Protein AF-A0A6B3AJ48-F1 (afdb_monomer_lite)

Secondary structure (DSSP, 8-state):
------B-TTSPBBPTTT--B----SSSSPPS-SSHHHHHHHHHHHHHHHHHHHHHHHHHHHHHHHHHHHHHTT---PPP--------------SSS---HHHHHHHHHHHHHHHTSPPPPPP------PPPPP--PPP-----------

pLDDT: mean 70.75, std 16.11, range [37.44, 96.06]

Foldseek 3Di:
DDDDFDADPVRAGAASQPRHGADDPDDDDDDNHNDPVSVVVVVVVVVVVVVVVVVVVVVVVVVVVVVVVVVVVPPDPDDDDDDDDDDDPDDPPDDDPDPDPVNVVVVVVVVVVVVPPDDPPPDPDPPPPDDDDPDDDDPDPDDDDDDDDD

Structure (mmCIF, N/CA/C/O backbone):
data_AF-A0A6B3AJ48-F1
#
_entry.id   AF-A0A6B3AJ48-F1
#
loop_
_atom_site.group_PDB
_atom_site.id
_atom_site.type_symbol
_atom_site.label_atom_id
_atom_site.label_alt_id
_atom_site.label_comp_id
_atom_site.label_asym_id
_atom_site.label_entity_id
_atom_site.label_seq_id
_atom_site.pdbx_PDB_ins_code
_atom_site.Cartn_x
_atom_site.Cartn_y
_atom_site.Cartn_z
_atom_site.occupancy
_atom_site.B_iso_or_equiv
_atom_site.auth_seq_id
_atom_site.auth_comp_id
_atom_site.auth_asym_id
_atom_site.auth_atom_id
_atom_site.pdbx_PDB_model_num
ATOM 1 N N . MET A 1 1 ? -10.974 2.570 -8.983 1.00 49.84 1 MET A N 1
ATOM 2 C CA . MET A 1 1 ? -10.653 1.247 -8.401 1.00 49.84 1 MET A CA 1
ATOM 3 C C . MET A 1 1 ? -11.252 1.175 -7.002 1.00 49.84 1 MET A C 1
ATOM 5 O O . MET A 1 1 ? -10.772 1.864 -6.106 1.00 49.84 1 MET A O 1
ATOM 9 N N . LYS A 1 2 ? -12.366 0.452 -6.830 1.00 52.53 2 LYS A N 1
ATOM 10 C CA . LYS A 1 2 ? -12.926 0.168 -5.497 1.00 52.53 2 LYS A CA 1
ATOM 11 C C . LYS A 1 2 ? -12.005 -0.855 -4.825 1.00 52.53 2 LYS A C 1
ATOM 13 O O . LYS A 1 2 ? -11.549 -1.774 -5.490 1.00 52.53 2 LYS A O 1
ATOM 18 N N . ARG A 1 3 ? -11.659 -0.640 -3.554 1.00 65.69 3 ARG A N 1
ATOM 19 C CA . ARG A 1 3 ? -10.879 -1.609 -2.774 1.00 65.69 3 ARG A CA 1
ATOM 20 C C . ARG A 1 3 ? -11.854 -2.639 -2.218 1.00 65.69 3 ARG A C 1
ATOM 22 O O . ARG A 1 3 ? -12.723 -2.252 -1.438 1.00 65.69 3 ARG A O 1
ATOM 29 N N . ASP A 1 4 ? -11.717 -3.896 -2.619 1.00 73.81 4 ASP A N 1
ATOM 30 C CA . ASP A 1 4 ? -12.443 -4.998 -1.994 1.00 73.81 4 ASP A CA 1
ATOM 31 C C . ASP A 1 4 ? -11.896 -5.209 -0.581 1.00 73.81 4 ASP A C 1
ATOM 33 O O . ASP A 1 4 ? -10.725 -5.526 -0.378 1.00 73.81 4 ASP A O 1
ATOM 37 N N . ILE A 1 5 ? -12.735 -4.913 0.412 1.00 78.00 5 ILE A N 1
ATOM 38 C CA . ILE A 1 5 ? -12.402 -5.083 1.827 1.00 78.00 5 ILE A CA 1
ATOM 39 C C . ILE A 1 5 ? -12.758 -6.524 2.189 1.00 78.00 5 ILE A C 1
ATOM 41 O O . ILE A 1 5 ? -13.902 -6.918 1.934 1.00 78.00 5 ILE A O 1
ATOM 45 N N . PRO A 1 6 ? -11.833 -7.295 2.790 1.00 80.75 6 PRO A N 1
ATOM 46 C CA . PRO A 1 6 ? -12.122 -8.662 3.191 1.00 80.75 6 PRO A CA 1
ATOM 47 C C . PRO A 1 6 ? -13.315 -8.695 4.152 1.00 80.75 6 PRO A C 1
ATOM 49 O O . PRO A 1 6 ? -13.443 -7.870 5.063 1.00 80.75 6 PRO A O 1
ATOM 52 N N . ARG A 1 7 ? -14.218 -9.640 3.902 1.00 84.38 7 ARG A N 1
ATOM 53 C CA . ARG A 1 7 ? -15.406 -9.903 4.716 1.00 84.38 7 ARG A CA 1
ATOM 54 C C . ARG A 1 7 ? -15.174 -11.192 5.493 1.00 84.38 7 ARG A C 1
ATOM 56 O O . ARG A 1 7 ? -14.606 -12.134 4.946 1.00 84.38 7 ARG A O 1
ATOM 63 N N . GLY A 1 8 ? -15.589 -11.209 6.753 1.00 80.62 8 GLY A N 1
ATOM 64 C CA . GLY A 1 8 ? -15.608 -12.420 7.565 1.00 80.62 8 GLY A CA 1
ATOM 65 C C . GLY A 1 8 ? -16.736 -13.360 7.149 1.00 80.62 8 GLY A C 1
ATOM 66 O O . GLY A 1 8 ? -17.596 -13.000 6.343 1.00 80.62 8 GLY A O 1
ATOM 67 N N . THR A 1 9 ? -16.741 -14.552 7.739 1.00 75.88 9 THR A N 1
ATOM 68 C CA . THR A 1 9 ? -17.785 -15.578 7.576 1.00 75.88 9 THR A CA 1
ATOM 69 C C . THR A 1 9 ? -19.177 -15.059 7.925 1.00 75.88 9 THR A C 1
ATOM 71 O O . THR A 1 9 ? -20.147 -15.413 7.266 1.00 75.88 9 THR A O 1
ATOM 74 N N . ASP A 1 10 ? -19.253 -14.132 8.877 1.00 75.75 10 ASP A N 1
ATOM 75 C CA . ASP A 1 10 ? -20.502 -13.544 9.371 1.00 75.75 10 ASP A CA 1
ATOM 76 C C . ASP A 1 10 ? -20.888 -12.254 8.619 1.00 75.75 10 ASP A C 1
ATOM 78 O O . ASP A 1 10 ? -21.763 -11.495 9.030 1.00 75.75 10 ASP A O 1
ATOM 82 N N . GLY A 1 11 ? -20.199 -11.951 7.510 1.00 79.19 11 GLY A N 1
ATOM 83 C CA . GLY A 1 11 ? -20.411 -10.736 6.717 1.00 79.19 11 GLY A CA 1
ATOM 84 C C . GLY A 1 11 ? -19.827 -9.460 7.338 1.00 79.19 11 GLY A C 1
ATOM 85 O O . GLY A 1 11 ? -19.919 -8.380 6.729 1.00 79.19 11 GLY A O 1
ATOM 86 N N . GLU A 1 12 ? -19.187 -9.576 8.504 1.00 84.31 12 GLU A N 1
ATOM 87 C CA . GLU A 1 12 ? -18.492 -8.490 9.193 1.00 84.31 12 GLU A CA 1
ATOM 88 C C . GLU A 1 12 ? -17.316 -7.953 8.367 1.00 84.31 12 GLU A C 1
ATOM 90 O O . GLU A 1 12 ? -16.639 -8.683 7.637 1.00 84.31 12 GLU A O 1
ATOM 95 N N . LYS A 1 13 ? -17.059 -6.644 8.465 1.00 87.81 13 LYS A N 1
ATOM 96 C CA . LYS A 1 13 ? -15.907 -6.029 7.796 1.00 87.81 13 LYS A CA 1
ATOM 97 C C . LYS A 1 13 ? -14.630 -6.321 8.569 1.00 87.81 13 LYS A C 1
ATOM 99 O O . LYS A 1 13 ? -14.495 -5.933 9.730 1.00 87.81 13 LYS A O 1
ATOM 104 N N . LEU A 1 14 ? -13.671 -6.923 7.878 1.00 92.25 14 LEU A N 1
ATOM 105 C CA . LEU A 1 14 ? -12.349 -7.194 8.411 1.00 92.25 14 LEU A CA 1
ATOM 106 C C . LEU A 1 14 ? -11.374 -6.088 8.019 1.00 92.25 14 LEU A C 1
ATOM 108 O O . LEU A 1 14 ? -11.517 -5.406 7.001 1.00 92.25 14 LEU A O 1
ATOM 112 N N . CYS A 1 15 ? -10.351 -5.908 8.844 1.00 92.69 15 CYS A N 1
ATOM 113 C CA . CYS A 1 15 ? -9.268 -4.988 8.565 1.00 92.69 15 CYS A CA 1
ATOM 114 C C . CYS A 1 15 ? -8.555 -5.409 7.281 1.00 92.69 15 CYS A C 1
ATOM 116 O O . CYS A 1 15 ? -8.000 -6.499 7.203 1.00 92.69 15 CYS A O 1
ATOM 118 N N . ALA A 1 16 ? -8.457 -4.494 6.319 1.00 92.06 16 ALA A N 1
ATOM 119 C CA . ALA A 1 16 ? -7.773 -4.738 5.049 1.00 92.06 16 ALA A CA 1
ATOM 120 C C . ALA A 1 16 ? -6.245 -4.944 5.169 1.00 92.06 16 ALA A C 1
ATOM 122 O O . ALA A 1 16 ? -5.576 -5.127 4.159 1.00 92.06 16 ALA A O 1
ATOM 123 N N . TRP A 1 17 ? -5.682 -4.858 6.380 1.00 93.88 17 TRP A N 1
ATOM 124 C CA . TRP A 1 17 ? -4.261 -5.090 6.650 1.00 93.88 17 TRP A CA 1
ATOM 125 C C . TRP A 1 17 ? -4.029 -6.373 7.449 1.00 93.88 17 TRP A C 1
ATOM 127 O O . TRP A 1 17 ? -3.326 -7.258 6.983 1.00 93.88 17 TRP A O 1
ATOM 137 N N . CYS A 1 18 ? -4.622 -6.488 8.642 1.00 93.19 18 CYS A N 1
ATOM 138 C CA . CYS A 1 18 ? -4.393 -7.637 9.524 1.00 93.19 18 CYS A CA 1
ATOM 139 C C . CYS A 1 18 ? -5.492 -8.707 9.467 1.00 93.19 18 CYS A C 1
ATOM 141 O O . CYS A 1 18 ? -5.391 -9.699 10.177 1.00 93.19 18 CYS A O 1
ATOM 143 N N . GLY A 1 19 ? -6.580 -8.483 8.723 1.00 92.56 19 GLY A N 1
ATOM 144 C CA . GLY A 1 19 ? -7.732 -9.389 8.683 1.00 92.56 19 GLY A CA 1
ATOM 145 C C . GLY A 1 19 ? -8.559 -9.445 9.973 1.00 92.56 19 GLY A C 1
ATOM 146 O O . GLY A 1 19 ? -9.555 -10.152 10.020 1.00 92.56 19 GLY A O 1
ATOM 147 N N . GLY A 1 20 ? -8.187 -8.700 11.018 1.00 91.62 20 GLY A N 1
ATOM 148 C CA . GLY A 1 20 ? -8.914 -8.694 12.289 1.00 91.62 20 GLY A CA 1
ATOM 149 C C . GLY A 1 20 ? -10.258 -7.954 12.223 1.00 91.62 20 GLY A C 1
ATOM 150 O O . GLY A 1 20 ? -10.433 -7.083 11.364 1.00 91.62 20 GLY A O 1
ATOM 151 N N . PRO A 1 21 ? -11.188 -8.234 13.151 1.00 91.50 21 PRO A N 1
ATOM 152 C CA . PRO A 1 21 ? -12.494 -7.583 13.191 1.00 91.50 21 PRO A CA 1
ATOM 153 C C . PRO A 1 21 ? -12.367 -6.079 13.468 1.00 91.50 21 PRO A C 1
ATOM 155 O O . PRO A 1 21 ? -11.525 -5.628 14.253 1.00 91.50 21 PRO A O 1
ATOM 158 N N . ILE A 1 22 ? -13.209 -5.274 12.817 1.00 91.06 22 ILE A N 1
ATOM 159 C CA . ILE A 1 22 ? -13.226 -3.818 12.989 1.00 91.06 22 ILE A CA 1
ATOM 160 C C . ILE A 1 22 ? -14.352 -3.429 13.947 1.00 91.06 22 ILE A C 1
ATOM 162 O O . ILE A 1 22 ? 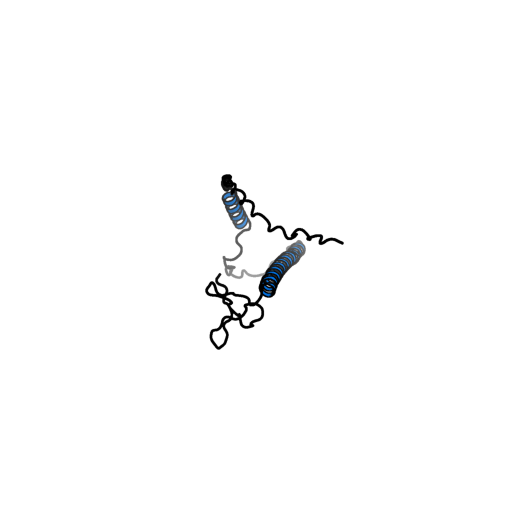-15.525 -3.452 13.588 1.00 91.06 22 ILE A O 1
ATOM 166 N N . LYS A 1 23 ? -13.991 -2.959 15.146 1.00 87.06 23 LYS A N 1
ATOM 167 C CA . LYS A 1 23 ? -14.945 -2.317 16.061 1.00 87.06 23 LYS A CA 1
ATOM 168 C C . LYS A 1 23 ? -15.303 -0.926 15.529 1.00 87.06 23 LYS A C 1
ATOM 170 O O . LYS A 1 23 ? -14.496 0.002 15.604 1.00 87.06 23 LYS A O 1
ATOM 175 N N . GLN A 1 24 ? -16.491 -0.778 14.951 1.00 84.75 24 GLN A N 1
ATOM 176 C CA . GLN A 1 24 ? -16.986 0.511 14.474 1.00 84.75 24 GLN A CA 1
ATOM 177 C C . GLN A 1 24 ? -17.609 1.294 15.640 1.00 84.75 24 GLN A C 1
ATOM 179 O O . GLN A 1 24 ? -18.697 0.974 16.099 1.00 84.75 24 GLN A O 1
ATOM 184 N N . SER A 1 25 ? -16.922 2.332 16.121 1.00 79.44 25 SER A N 1
ATOM 185 C CA . SER A 1 25 ? -17.323 3.105 17.308 1.00 79.44 25 SER A CA 1
ATOM 186 C C . SER A 1 25 ? -18.356 4.213 17.031 1.00 79.44 25 SER A C 1
ATOM 188 O O . SER A 1 25 ? -18.305 5.264 17.662 1.00 79.44 25 SER A O 1
ATOM 190 N N . GLY A 1 26 ? -19.267 4.033 16.069 1.00 79.56 26 GLY A N 1
ATOM 191 C CA . GLY A 1 26 ? -20.301 5.036 15.796 1.00 79.56 26 GLY A CA 1
ATOM 192 C C . GLY A 1 26 ? -21.097 4.839 14.507 1.00 79.56 26 GLY A C 1
ATOM 193 O O . GLY A 1 26 ? -20.751 4.030 13.638 1.00 79.56 26 GLY A O 1
ATOM 194 N N . VAL A 1 27 ? -22.166 5.628 14.379 1.00 77.50 27 VAL A N 1
ATOM 195 C CA . VAL A 1 27 ? -23.037 5.668 13.200 1.00 77.50 27 VAL A CA 1
ATOM 196 C C . VAL A 1 27 ? -22.374 6.558 12.150 1.00 77.50 27 VAL A C 1
ATOM 198 O O . VAL A 1 27 ? -22.273 7.770 12.309 1.00 77.50 27 VAL A O 1
ATOM 201 N N . GLY A 1 28 ? -21.826 5.950 11.101 1.00 83.12 28 GLY A N 1
ATOM 202 C CA . GLY A 1 28 ? -21.061 6.678 10.096 1.00 83.12 28 GLY A CA 1
ATOM 203 C C . GLY A 1 28 ? -20.401 5.761 9.079 1.00 83.12 28 GLY A C 1
ATOM 204 O O . GLY A 1 28 ? -20.744 4.585 8.941 1.00 83.12 28 GLY A O 1
ATOM 205 N N . ARG A 1 29 ? -19.433 6.312 8.341 1.00 83.25 29 ARG A N 1
ATOM 206 C CA . ARG A 1 29 ? -18.713 5.562 7.311 1.00 83.25 29 ARG A CA 1
ATOM 207 C C . ARG A 1 29 ? -17.926 4.423 7.956 1.00 83.25 29 ARG A C 1
ATOM 209 O O . ARG A 1 29 ? -17.078 4.654 8.817 1.00 83.25 29 ARG A O 1
ATOM 216 N N . SER A 1 30 ? -18.183 3.203 7.495 1.00 84.38 30 SER A N 1
ATOM 217 C CA . SER A 1 30 ? -17.455 2.021 7.947 1.00 84.38 30 SER A CA 1
ATOM 218 C C . SER A 1 30 ? -15.956 2.186 7.732 1.00 84.38 30 SER A C 1
ATOM 220 O O . SER A 1 30 ? -15.535 2.612 6.652 1.00 84.38 30 SER A O 1
ATOM 222 N N . ARG A 1 31 ? -15.163 1.822 8.736 1.00 88.94 31 ARG A N 1
ATOM 223 C CA . ARG A 1 31 ? -13.703 1.851 8.642 1.00 88.94 31 ARG A CA 1
ATOM 224 C C . ARG A 1 31 ? -13.206 0.661 7.824 1.00 88.94 31 ARG A C 1
ATOM 226 O O . ARG A 1 31 ? -13.779 -0.419 7.893 1.00 88.94 31 ARG A O 1
ATOM 233 N N . ASP A 1 32 ? -12.098 0.868 7.118 1.00 91.94 32 ASP A N 1
ATOM 234 C CA . ASP A 1 32 ? -11.406 -0.190 6.363 1.00 91.94 32 ASP A CA 1
ATOM 235 C C . ASP A 1 32 ? -10.268 -0.831 7.184 1.00 91.94 32 ASP A C 1
ATOM 237 O O . ASP A 1 32 ? -9.726 -1.877 6.829 1.00 91.94 32 ASP A O 1
ATOM 241 N N . TYR A 1 33 ? -9.877 -0.183 8.289 1.00 93.62 33 TYR A N 1
ATOM 242 C CA . TYR A 1 33 ? -8.780 -0.608 9.155 1.00 93.62 33 TYR A CA 1
ATOM 243 C C . TYR A 1 33 ? -9.201 -0.543 10.626 1.00 93.62 33 TYR A C 1
ATOM 245 O O . TYR A 1 33 ? -9.890 0.395 11.047 1.00 93.62 33 TYR A O 1
ATOM 253 N N . CYS A 1 34 ? -8.749 -1.515 11.423 1.00 92.12 34 CYS A N 1
ATOM 254 C CA . CYS A 1 34 ? -9.025 -1.541 12.859 1.00 92.12 34 CYS A CA 1
ATOM 255 C C . CYS A 1 34 ? -8.302 -0.393 13.589 1.00 92.12 34 CYS A C 1
ATOM 257 O O . CYS A 1 34 ? -8.914 0.298 14.401 1.00 92.12 34 CYS A O 1
ATOM 259 N N . SER A 1 35 ? -7.060 -0.075 13.213 1.00 92.00 35 SER A N 1
ATOM 260 C CA . SER A 1 35 ? -6.249 0.979 13.835 1.00 92.00 35 SER A CA 1
ATOM 261 C C . SER A 1 35 ? -5.671 1.973 12.819 1.00 92.00 35 SER A C 1
ATOM 263 O O . SER A 1 35 ? -5.628 1.730 11.609 1.00 92.00 35 SER A O 1
ATOM 265 N N . ARG A 1 36 ? -5.203 3.121 13.326 1.00 93.19 36 ARG A N 1
ATOM 266 C CA . ARG A 1 36 ? -4.458 4.107 12.529 1.00 93.19 36 ARG A CA 1
ATOM 267 C C . ARG A 1 36 ? -3.107 3.552 12.065 1.00 93.19 36 ARG A C 1
ATOM 269 O O . ARG A 1 36 ? -2.750 3.749 10.908 1.00 93.19 36 ARG A O 1
ATOM 276 N N . THR A 1 37 ? -2.407 2.815 12.924 1.00 96.06 37 THR A N 1
ATOM 277 C CA . THR A 1 37 ? -1.099 2.221 12.609 1.00 96.06 37 THR A CA 1
ATOM 278 C C . THR A 1 37 ? -1.193 1.232 11.448 1.00 96.06 37 THR A C 1
ATOM 280 O O . THR A 1 37 ? -0.403 1.305 10.516 1.00 96.06 37 THR A O 1
ATOM 283 N N . HIS A 1 38 ? -2.217 0.375 11.414 1.00 94.56 38 HIS A N 1
ATOM 284 C CA . HIS A 1 38 ? -2.440 -0.549 10.293 1.00 94.56 38 HIS A CA 1
ATOM 285 C C . HIS A 1 38 ? -2.728 0.173 8.980 1.00 94.56 38 HIS A C 1
ATOM 287 O O . HIS A 1 38 ? -2.285 -0.259 7.919 1.00 94.56 38 HIS A O 1
ATOM 293 N N . ARG A 1 39 ? -3.434 1.305 9.041 1.00 94.50 39 ARG A N 1
ATOM 294 C CA . ARG A 1 39 ? -3.642 2.150 7.867 1.00 94.50 39 ARG A CA 1
ATOM 295 C C . ARG A 1 39 ? -2.312 2.708 7.350 1.00 94.50 39 ARG A C 1
ATOM 297 O O . ARG A 1 39 ? -2.083 2.686 6.143 1.00 94.50 39 ARG A O 1
ATOM 304 N N . GLU A 1 40 ? -1.448 3.189 8.239 1.00 96.06 40 GLU A N 1
ATOM 305 C CA . GLU A 1 40 ? -0.119 3.711 7.894 1.00 96.06 40 GLU A CA 1
ATOM 306 C C . GLU A 1 40 ? 0.787 2.616 7.312 1.00 96.06 40 GLU A C 1
ATOM 308 O O . GLU A 1 40 ? 1.361 2.819 6.240 1.00 96.06 40 GLU A O 1
ATOM 313 N N . TYR A 1 41 ? 0.833 1.429 7.928 1.00 96.00 41 TYR A N 1
ATOM 314 C CA . TYR A 1 41 ? 1.569 0.278 7.395 1.00 96.00 41 TYR A CA 1
ATOM 315 C C . TYR A 1 41 ? 1.065 -0.149 6.018 1.00 96.00 41 TYR A C 1
ATOM 317 O O . TYR A 1 41 ? 1.869 -0.315 5.105 1.00 96.00 41 TYR A O 1
ATOM 325 N N . ALA A 1 42 ? -0.252 -0.221 5.816 1.00 94.94 42 ALA A N 1
ATOM 326 C CA . ALA A 1 42 ? -0.818 -0.547 4.512 1.00 94.94 42 ALA A CA 1
ATOM 327 C C . ALA A 1 42 ? -0.431 0.473 3.427 1.00 94.94 42 ALA A C 1
ATOM 329 O O . ALA A 1 42 ? -0.239 0.105 2.269 1.00 94.94 42 ALA A O 1
ATOM 330 N N . TYR A 1 43 ? -0.319 1.764 3.761 1.00 94.31 43 TYR A N 1
ATOM 331 C CA . TYR A 1 43 ? 0.186 2.761 2.812 1.00 94.31 43 TYR A CA 1
ATOM 332 C C . TYR A 1 43 ? 1.683 2.62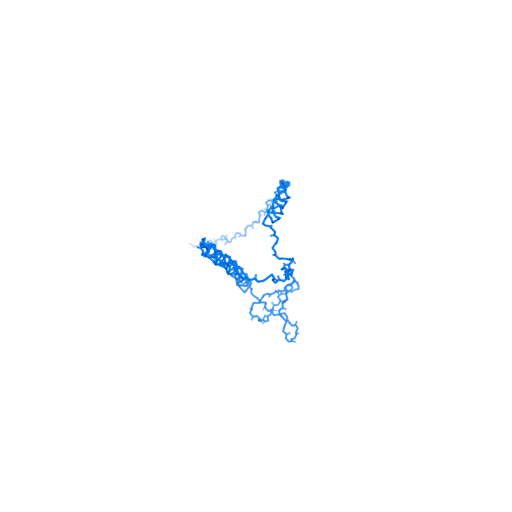0 2.551 1.00 94.31 43 TYR A C 1
ATOM 334 O O . TYR A 1 43 ? 2.094 2.753 1.399 1.00 94.31 43 TYR A O 1
ATOM 342 N N . ARG A 1 44 ? 2.479 2.335 3.584 1.00 95.69 44 ARG A N 1
ATOM 343 C CA . ARG A 1 44 ? 3.922 2.132 3.444 1.00 95.69 44 ARG A CA 1
ATOM 344 C C . ARG A 1 44 ? 4.223 0.917 2.569 1.00 95.69 44 ARG A C 1
ATOM 346 O O . ARG A 1 44 ? 4.943 1.061 1.592 1.00 95.69 44 ARG A O 1
ATOM 353 N N . ALA A 1 45 ? 3.573 -0.214 2.831 1.00 93.56 45 ALA A N 1
ATOM 354 C CA . ALA A 1 45 ? 3.722 -1.431 2.040 1.00 93.56 45 ALA A CA 1
ATOM 355 C C . ALA A 1 45 ? 3.340 -1.223 0.565 1.00 93.56 45 ALA A C 1
ATOM 357 O O . ALA A 1 45 ? 4.039 -1.694 -0.326 1.00 93.56 45 ALA A O 1
ATOM 358 N N . ARG A 1 46 ? 2.266 -0.466 0.286 1.00 92.00 46 ARG A N 1
ATOM 359 C CA . ARG A 1 46 ? 1.902 -0.104 -1.095 1.00 92.00 46 ARG A CA 1
ATOM 360 C C . ARG A 1 46 ? 2.976 0.742 -1.771 1.00 92.00 46 ARG A C 1
ATOM 362 O O . ARG A 1 46 ? 3.361 0.424 -2.888 1.00 92.00 46 ARG A O 1
ATOM 369 N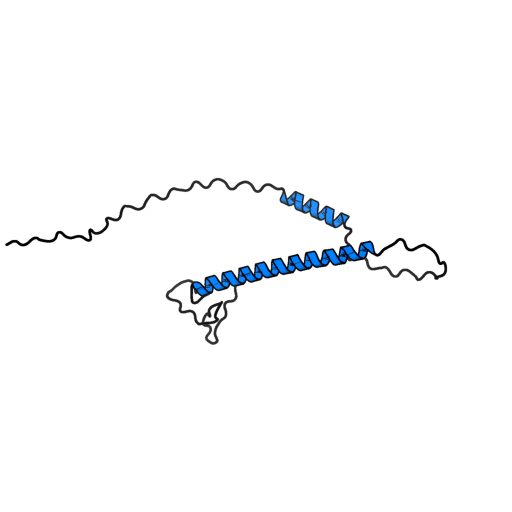 N . ARG A 1 47 ? 3.495 1.767 -1.088 1.00 93.38 47 ARG A N 1
ATOM 370 C CA . ARG A 1 47 ? 4.599 2.575 -1.627 1.00 93.38 47 ARG A CA 1
ATOM 371 C C . ARG A 1 47 ? 5.850 1.744 -1.879 1.00 93.38 47 ARG A C 1
ATOM 373 O O . ARG A 1 47 ? 6.485 1.912 -2.910 1.00 93.38 47 ARG A O 1
ATOM 380 N N . GLU A 1 48 ? 6.215 0.866 -0.954 1.00 94.69 48 GLU A N 1
ATOM 381 C CA . GLU A 1 48 ? 7.382 -0.005 -1.104 1.00 94.69 48 GLU A CA 1
ATOM 382 C C . GLU A 1 48 ? 7.207 -0.972 -2.280 1.00 94.69 48 GLU A C 1
ATOM 384 O O . GLU A 1 48 ? 8.133 -1.147 -3.070 1.00 94.69 48 GLU A O 1
ATOM 389 N N . ALA A 1 49 ? 6.011 -1.539 -2.457 1.00 92.25 49 ALA A N 1
ATOM 390 C CA . ALA A 1 49 ? 5.691 -2.381 -3.605 1.00 92.25 49 ALA A CA 1
ATOM 391 C C . ALA A 1 49 ? 5.760 -1.604 -4.929 1.00 92.25 49 ALA A C 1
ATOM 393 O O . ALA A 1 49 ? 6.366 -2.087 -5.882 1.00 92.25 49 ALA A O 1
ATOM 394 N N . GLU A 1 50 ? 5.204 -0.392 -4.984 1.00 92.94 50 GLU A N 1
ATOM 395 C CA . GLU A 1 50 ? 5.293 0.490 -6.155 1.00 92.94 50 GLU A CA 1
ATOM 396 C C . GLU A 1 50 ? 6.752 0.822 -6.490 1.00 92.94 50 GLU A C 1
ATOM 398 O O . GLU A 1 50 ? 7.183 0.638 -7.627 1.00 92.94 50 GLU A O 1
ATOM 403 N N . MET A 1 51 ? 7.547 1.218 -5.493 1.00 92.50 51 MET A N 1
ATOM 404 C CA . MET A 1 51 ? 8.976 1.495 -5.666 1.00 92.50 51 MET A CA 1
ATOM 405 C C . MET A 1 51 ? 9.741 0.264 -6.155 1.00 92.50 51 MET A C 1
ATOM 407 O O . MET A 1 51 ? 10.576 0.372 -7.053 1.00 92.50 51 MET A O 1
ATOM 411 N N . LYS A 1 52 ? 9.436 -0.920 -5.615 1.00 92.19 52 LYS A N 1
ATOM 412 C CA . LYS A 1 52 ? 10.047 -2.182 -6.045 1.00 92.19 52 LYS A CA 1
ATOM 413 C C . LYS A 1 52 ? 9.673 -2.534 -7.483 1.00 92.19 52 LYS A C 1
ATOM 415 O O . LYS A 1 52 ? 10.539 -2.974 -8.233 1.00 92.19 52 LYS A O 1
ATOM 420 N N . LEU A 1 53 ? 8.420 -2.323 -7.885 1.00 91.19 53 LEU A N 1
ATOM 421 C CA . LEU A 1 53 ? 7.972 -2.544 -9.262 1.00 91.19 53 LEU A CA 1
ATOM 422 C C . LEU A 1 53 ? 8.656 -1.585 -10.240 1.00 91.19 53 LEU A C 1
ATOM 424 O O . LEU A 1 53 ? 9.089 -2.023 -11.302 1.00 91.19 53 LEU A O 1
ATOM 428 N N . VAL A 1 54 ? 8.814 -0.313 -9.866 1.00 90.81 54 VAL A N 1
ATOM 429 C CA . VAL A 1 54 ? 9.547 0.685 -10.662 1.00 90.81 54 VAL A CA 1
ATOM 430 C C . VAL A 1 54 ? 11.030 0.326 -10.776 1.00 90.81 54 VAL A C 1
ATOM 432 O O . VAL A 1 54 ? 11.603 0.390 -11.861 1.00 90.81 54 VAL A O 1
ATOM 435 N N . ALA A 1 55 ? 11.666 -0.089 -9.679 1.00 86.94 55 ALA A N 1
ATOM 436 C CA . ALA A 1 55 ? 13.059 -0.528 -9.703 1.00 86.94 55 ALA A CA 1
ATOM 437 C C . ALA A 1 55 ? 13.240 -1.783 -10.573 1.00 86.94 55 ALA A C 1
ATOM 439 O O . ALA A 1 55 ? 14.172 -1.853 -11.373 1.00 86.94 55 ALA A O 1
ATOM 440 N N . TYR A 1 56 ? 12.323 -2.748 -10.465 1.00 87.56 56 TYR A N 1
ATOM 441 C CA . TYR A 1 56 ? 12.339 -3.965 -11.272 1.00 87.56 56 TYR A CA 1
ATOM 442 C C . TYR A 1 56 ? 12.141 -3.674 -12.766 1.00 87.56 56 TYR A C 1
ATOM 444 O O . TYR A 1 56 ? 12.882 -4.203 -13.595 1.00 87.56 56 TYR A O 1
ATOM 452 N N . SER A 1 57 ? 11.185 -2.814 -13.131 1.00 86.44 57 SER A N 1
ATOM 453 C CA . SER A 1 57 ? 10.941 -2.460 -14.533 1.00 86.44 57 SER A CA 1
ATOM 454 C C . SER A 1 57 ? 12.110 -1.687 -15.141 1.00 86.44 57 SER A C 1
ATOM 456 O O . SER A 1 57 ? 12.504 -1.974 -16.271 1.00 86.44 57 SER A O 1
ATOM 458 N N . ARG A 1 58 ? 12.727 -0.778 -14.378 1.00 81.44 58 ARG A N 1
ATOM 459 C CA . ARG A 1 58 ? 13.930 -0.055 -14.804 1.00 81.44 58 ARG A CA 1
ATOM 460 C C . ARG A 1 58 ? 15.125 -0.987 -14.991 1.00 81.44 58 ARG A C 1
ATOM 462 O O . ARG A 1 58 ? 15.726 -0.976 -16.058 1.00 81.44 58 ARG A O 1
ATOM 469 N N . GLY A 1 59 ? 15.406 -1.855 -14.017 1.00 78.69 59 GLY A N 1
ATOM 470 C CA . GLY A 1 59 ? 16.488 -2.839 -14.127 1.00 78.69 59 GLY A CA 1
ATOM 471 C C . GLY A 1 59 ? 16.303 -3.794 -15.311 1.00 78.69 59 GLY A C 1
ATOM 472 O O . GLY A 1 59 ? 17.266 -4.125 -15.998 1.00 78.69 59 GLY A O 1
ATOM 473 N N . ARG A 1 60 ? 15.058 -4.182 -15.617 1.00 74.94 60 ARG A N 1
ATOM 474 C CA . ARG A 1 60 ? 14.738 -4.986 -16.806 1.00 74.94 60 ARG A CA 1
ATOM 475 C C . ARG A 1 60 ? 14.956 -4.216 -18.111 1.00 74.94 60 ARG A C 1
ATOM 477 O O . ARG A 1 60 ? 15.444 -4.803 -19.072 1.00 74.94 60 ARG A O 1
ATOM 484 N N . ALA A 1 61 ? 14.613 -2.929 -18.157 1.00 65.88 61 ALA A N 1
ATOM 485 C CA . ALA A 1 61 ? 14.854 -2.086 -19.327 1.00 65.88 61 ALA A CA 1
ATOM 486 C C . ALA A 1 61 ? 16.356 -1.875 -19.584 1.00 65.88 61 ALA A C 1
ATOM 488 O O . ALA A 1 61 ? 16.794 -1.934 -20.732 1.00 65.88 61 ALA A O 1
ATOM 489 N N . ASP A 1 62 ? 17.151 -1.692 -18.529 1.00 62.72 62 ASP A N 1
ATOM 490 C CA . ASP A 1 62 ? 18.605 -1.545 -18.637 1.00 62.72 62 ASP A CA 1
ATOM 491 C C . ASP A 1 62 ? 19.275 -2.869 -19.059 1.00 62.72 62 ASP A C 1
ATOM 493 O O . ASP A 1 62 ? 20.146 -2.873 -19.930 1.00 62.72 62 ASP A O 1
ATOM 497 N N . ALA A 1 63 ? 18.801 -4.011 -18.543 1.00 61.69 63 ALA A N 1
ATOM 498 C CA . ALA A 1 63 ? 19.251 -5.339 -18.973 1.00 61.69 63 ALA A CA 1
ATOM 499 C C . ALA A 1 63 ? 18.862 -5.675 -20.428 1.00 61.69 63 ALA A C 1
ATOM 501 O O . ALA A 1 63 ? 19.599 -6.369 -21.121 1.00 61.69 63 ALA A O 1
ATOM 502 N N . ALA A 1 64 ? 17.727 -5.176 -20.926 1.00 61.09 64 ALA A N 1
ATOM 503 C CA . ALA A 1 64 ? 17.350 -5.355 -22.329 1.00 61.09 64 ALA A CA 1
ATOM 504 C C . ALA A 1 64 ? 18.275 -4.572 -23.284 1.00 61.09 64 ALA A C 1
ATOM 506 O O . ALA A 1 64 ? 18.598 -5.062 -24.368 1.00 61.09 64 ALA A O 1
ATOM 507 N N . ARG A 1 65 ? 18.759 -3.387 -22.880 1.00 59.66 65 ARG A N 1
ATOM 508 C CA . ARG A 1 65 ? 19.691 -2.584 -23.696 1.00 59.66 65 ARG A CA 1
ATOM 509 C C . ARG A 1 65 ? 21.064 -3.232 -23.842 1.00 59.66 65 ARG A C 1
ATOM 511 O O . ARG A 1 65 ? 21.631 -3.184 -24.932 1.00 59.66 65 ARG A O 1
ATOM 518 N N . SER A 1 66 ? 21.599 -3.845 -22.786 1.00 58.12 66 SER A N 1
ATOM 519 C CA . SER A 1 66 ? 22.921 -4.488 -22.841 1.00 58.12 66 SER A CA 1
ATOM 520 C C . SER A 1 66 ? 22.940 -5.706 -23.771 1.00 58.12 66 SER A C 1
ATOM 522 O O . SER A 1 66 ? 23.908 -5.910 -24.507 1.00 58.12 66 SER A O 1
ATOM 524 N N . VAL A 1 67 ? 21.843 -6.467 -23.822 1.00 56.84 67 VAL A N 1
ATOM 525 C CA . VAL A 1 67 ? 21.693 -7.590 -24.760 1.00 56.84 67 VAL A CA 1
ATOM 526 C C . VAL A 1 67 ? 21.545 -7.093 -26.202 1.00 56.84 67 VAL A C 1
ATOM 528 O O . VAL A 1 67 ? 22.176 -7.650 -27.097 1.00 56.84 67 VAL A O 1
ATOM 531 N N . SER A 1 68 ? 20.804 -6.003 -26.430 1.00 53.69 68 SER A N 1
ATOM 532 C CA . SER A 1 68 ? 20.655 -5.415 -27.771 1.00 53.69 68 SER A CA 1
ATOM 533 C C . SER A 1 68 ? 21.970 -4.834 -28.309 1.00 53.69 68 SER A C 1
ATOM 535 O O . SER A 1 68 ? 22.288 -5.009 -29.478 1.00 53.69 68 SER A O 1
ATOM 537 N N . SER A 1 69 ? 22.777 -4.204 -27.451 1.00 52.41 69 SER A N 1
ATOM 538 C CA . SER A 1 69 ? 24.074 -3.614 -27.822 1.00 52.41 69 SER A CA 1
ATOM 539 C C . SER A 1 69 ? 25.138 -4.656 -28.206 1.00 52.41 69 SER A C 1
ATOM 541 O O . SER A 1 69 ? 26.051 -4.373 -28.984 1.00 52.41 69 SER A O 1
ATOM 543 N N . THR A 1 70 ? 25.022 -5.879 -27.685 1.00 52.16 70 THR A N 1
ATOM 544 C CA . THR A 1 70 ? 26.007 -6.943 -27.925 1.00 52.16 70 THR A CA 1
ATOM 545 C C . THR A 1 70 ? 25.772 -7.677 -29.254 1.00 52.16 70 THR A C 1
ATOM 547 O O . THR A 1 70 ? 26.718 -8.217 -29.826 1.00 52.16 70 THR A O 1
ATOM 550 N N . VAL A 1 71 ? 24.539 -7.687 -29.776 1.00 53.06 71 VAL A N 1
ATOM 551 C CA . VAL A 1 71 ? 24.210 -8.366 -31.044 1.00 53.06 71 VAL A CA 1
ATOM 552 C C . VAL A 1 71 ? 24.670 -7.561 -32.266 1.00 53.06 71 VAL A C 1
ATOM 554 O O . VAL A 1 71 ? 25.150 -8.165 -33.224 1.00 53.06 71 VAL A O 1
ATOM 557 N N . ASP A 1 72 ? 24.637 -6.227 -32.214 1.00 51.38 72 ASP A N 1
ATOM 558 C CA . ASP A 1 72 ? 25.092 -5.378 -33.329 1.00 51.38 72 ASP A CA 1
ATOM 559 C C . ASP A 1 72 ? 26.612 -5.457 -33.571 1.00 51.38 72 ASP A C 1
ATOM 561 O O . ASP A 1 72 ? 27.072 -5.461 -34.709 1.00 51.38 72 ASP A O 1
ATOM 565 N N . ASN A 1 73 ? 27.416 -5.642 -32.520 1.00 48.84 73 ASN A N 1
ATOM 566 C CA . ASN A 1 73 ? 28.881 -5.663 -32.641 1.00 48.84 73 ASN A CA 1
ATOM 567 C C . ASN A 1 73 ? 29.486 -7.021 -33.054 1.00 48.84 73 ASN A C 1
ATOM 569 O O . ASN A 1 73 ? 30.704 -7.126 -33.195 1.00 48.84 73 ASN A O 1
ATOM 573 N N . ARG A 1 74 ? 28.679 -8.076 -33.253 1.00 50.00 74 ARG A N 1
ATOM 574 C CA . ARG A 1 74 ? 29.163 -9.381 -33.760 1.00 50.00 74 ARG A CA 1
ATOM 575 C C . ARG A 1 74 ? 28.920 -9.609 -35.250 1.00 50.00 74 ARG A C 1
ATOM 577 O O . ARG A 1 74 ? 29.340 -10.644 -35.767 1.00 50.00 74 ARG A O 1
ATOM 584 N N . ARG A 1 75 ? 28.305 -8.665 -35.966 1.00 48.94 75 ARG A N 1
ATOM 585 C CA . ARG A 1 75 ? 28.198 -8.729 -37.430 1.00 48.94 75 ARG A CA 1
ATOM 586 C C . ARG A 1 75 ? 29.433 -8.082 -38.059 1.00 48.94 75 ARG A C 1
ATOM 588 O O . ARG A 1 75 ? 29.375 -6.998 -38.625 1.00 48.94 75 ARG A O 1
ATOM 595 N N . GLY A 1 76 ? 30.575 -8.755 -37.922 1.00 49.22 76 GLY A N 1
ATOM 596 C CA . GLY A 1 76 ? 31.737 -8.450 -38.756 1.00 49.22 76 GLY A CA 1
ATOM 597 C C . GLY A 1 76 ? 31.369 -8.566 -40.246 1.00 49.22 76 GLY A C 1
ATOM 598 O O . GLY A 1 76 ? 30.436 -9.305 -40.581 1.00 49.22 76 GLY A O 1
ATOM 599 N N . PRO A 1 77 ? 32.060 -7.850 -41.150 1.00 52.38 77 PRO A N 1
ATOM 600 C CA . PRO A 1 77 ? 31.856 -8.001 -42.584 1.00 52.38 77 PRO A CA 1
ATOM 601 C C . PRO A 1 77 ? 32.244 -9.429 -42.981 1.00 52.38 77 PRO A C 1
ATOM 603 O O . PRO A 1 77 ? 33.421 -9.779 -43.022 1.00 52.38 77 PRO A O 1
ATOM 606 N N . VAL A 1 78 ? 31.246 -10.283 -43.205 1.00 51.72 78 VAL A N 1
ATOM 607 C CA . VAL A 1 78 ? 31.472 -11.634 -43.722 1.00 51.72 78 VAL A CA 1
ATOM 608 C C . VAL A 1 78 ? 31.895 -11.479 -45.187 1.00 51.72 78 VAL A C 1
ATOM 610 O O . VAL A 1 78 ? 31.165 -10.824 -45.939 1.00 51.72 78 VAL A O 1
ATOM 613 N N . PRO A 1 79 ? 33.051 -12.024 -45.607 1.00 47.88 79 PRO A N 1
ATOM 614 C CA . PRO A 1 79 ? 33.455 -11.967 -46.995 1.00 47.88 79 PRO A CA 1
ATOM 615 C C . PRO A 1 79 ? 32.465 -12.764 -47.836 1.00 47.88 79 PRO A C 1
ATOM 617 O O . PRO A 1 79 ? 32.089 -13.892 -47.521 1.00 47.88 79 PRO A O 1
ATOM 620 N N . THR A 1 80 ? 32.038 -12.111 -48.903 1.00 59.12 80 THR A N 1
ATOM 621 C CA . THR A 1 80 ? 31.285 -12.665 -50.016 1.00 59.12 80 THR A CA 1
ATOM 622 C C . THR A 1 80 ? 32.036 -13.845 -50.631 1.00 59.12 80 THR A C 1
ATOM 624 O O . THR A 1 80 ? 33.231 -13.701 -50.886 1.00 59.12 80 THR A O 1
ATOM 627 N N . VAL A 1 81 ? 31.317 -14.944 -50.886 1.00 52.56 81 VAL A N 1
ATOM 628 C CA . VAL A 1 81 ? 31.431 -15.924 -51.995 1.00 52.56 81 VAL A CA 1
ATOM 629 C C . VAL A 1 81 ? 31.020 -17.309 -51.472 1.00 52.56 81 VAL A C 1
ATOM 631 O O . VAL A 1 81 ? 31.692 -17.864 -50.611 1.00 52.56 81 VAL A O 1
ATOM 634 N N . ASP A 1 82 ? 29.895 -17.836 -51.970 1.00 37.44 82 ASP A N 1
ATOM 635 C CA . ASP A 1 82 ? 29.907 -19.040 -52.820 1.00 37.44 82 ASP A CA 1
ATOM 636 C C . ASP A 1 82 ? 28.547 -19.208 -53.532 1.00 37.44 82 ASP A C 1
ATOM 638 O O . ASP A 1 82 ? 27.486 -19.323 -52.910 1.00 37.44 82 ASP A O 1
ATOM 642 N N . GLU A 1 83 ? 28.592 -19.147 -54.864 1.00 53.41 83 GLU A N 1
ATOM 643 C CA . GLU A 1 83 ? 27.499 -19.447 -55.788 1.00 53.41 83 GLU A CA 1
ATOM 644 C C . GLU A 1 83 ? 27.290 -20.963 -55.868 1.00 53.41 83 GLU A C 1
ATOM 646 O O . GLU A 1 83 ? 28.036 -21.644 -56.560 1.00 53.41 83 GLU A O 1
ATOM 651 N N . THR A 1 84 ? 26.248 -21.497 -55.229 1.00 54.91 84 THR A N 1
ATOM 652 C CA . THR A 1 84 ? 25.349 -22.523 -55.810 1.00 54.91 84 THR A CA 1
ATOM 653 C C . THR A 1 84 ? 24.273 -22.921 -54.798 1.00 54.91 84 THR A C 1
ATOM 655 O O . THR A 1 84 ? 24.376 -23.908 -54.072 1.00 54.91 84 THR A O 1
ATOM 658 N N . ARG A 1 85 ? 23.161 -22.180 -54.768 1.00 46.56 85 ARG A N 1
ATOM 659 C CA . ARG A 1 85 ? 21.906 -22.712 -54.223 1.00 46.56 85 ARG A CA 1
ATOM 660 C C . ARG A 1 85 ? 20.734 -22.240 -55.070 1.00 46.56 85 ARG A C 1
ATOM 662 O O . ARG A 1 85 ? 20.540 -21.045 -55.259 1.00 46.56 85 ARG A O 1
ATOM 669 N N . ALA A 1 86 ? 19.990 -23.208 -55.600 1.00 54.91 86 ALA A N 1
ATOM 670 C CA . ALA A 1 86 ? 18.798 -22.993 -56.411 1.00 54.91 86 ALA A CA 1
ATOM 671 C C . ALA A 1 86 ? 17.774 -22.082 -55.697 1.00 54.91 86 ALA A C 1
ATOM 673 O O . ALA A 1 86 ? 17.684 -22.131 -54.464 1.00 54.91 86 ALA A O 1
ATOM 674 N N . PRO A 1 87 ? 16.990 -21.277 -56.441 1.00 49.19 87 PRO A N 1
ATOM 675 C CA . PRO A 1 87 ? 16.018 -20.362 -55.859 1.00 49.19 87 PRO A CA 1
ATOM 676 C C . PRO A 1 87 ? 14.918 -21.150 -55.141 1.00 49.19 87 PRO A C 1
ATOM 678 O O . PRO A 1 87 ? 14.118 -21.849 -55.760 1.00 49.19 87 PRO A O 1
ATOM 681 N N . VAL A 1 88 ? 14.882 -21.034 -53.815 1.00 56.28 88 VAL A N 1
ATOM 682 C CA . VAL A 1 88 ? 13.712 -21.414 -53.020 1.00 56.28 88 VAL A CA 1
ATOM 683 C C . VAL A 1 88 ? 12.669 -20.312 -53.240 1.00 56.28 88 VAL A C 1
ATOM 685 O O . VAL A 1 88 ? 13.028 -19.140 -53.094 1.00 56.28 88 VAL A O 1
ATOM 688 N N . PRO A 1 89 ? 11.412 -20.621 -53.612 1.00 47.38 89 PRO A N 1
ATOM 689 C CA . PRO A 1 89 ? 10.381 -19.597 -53.718 1.00 47.38 89 PRO A CA 1
ATOM 690 C C . PRO A 1 89 ? 10.226 -18.905 -52.363 1.00 47.38 89 PRO A C 1
ATOM 692 O O . PRO A 1 89 ? 10.108 -19.563 -51.327 1.00 47.38 89 PRO A O 1
ATOM 695 N N . ALA A 1 90 ? 10.279 -17.575 -52.390 1.00 51.53 90 ALA A N 1
ATOM 696 C CA . ALA A 1 90 ? 10.079 -16.722 -51.235 1.00 51.53 90 ALA A CA 1
ATOM 697 C C . ALA A 1 90 ? 8.718 -17.037 -50.603 1.00 51.53 90 ALA A C 1
ATOM 699 O O . ALA A 1 90 ? 7.672 -16.703 -51.153 1.00 51.53 90 ALA A O 1
ATOM 700 N N . ALA A 1 91 ? 8.734 -17.706 -49.453 1.00 51.94 91 ALA A N 1
ATOM 701 C CA . ALA A 1 91 ? 7.628 -17.612 -48.524 1.00 51.94 91 ALA A CA 1
ATOM 702 C C . ALA A 1 91 ? 7.742 -16.234 -47.867 1.00 51.94 91 ALA A C 1
ATOM 704 O O . ALA A 1 91 ? 8.736 -15.961 -47.192 1.00 51.94 91 ALA A O 1
ATOM 705 N N . ASP A 1 92 ? 6.754 -15.383 -48.138 1.00 49.91 92 ASP A N 1
ATOM 706 C CA . ASP A 1 92 ? 6.537 -14.078 -47.518 1.00 49.91 92 ASP A CA 1
ATOM 707 C C . ASP A 1 92 ? 6.886 -14.110 -46.020 1.00 49.91 92 ASP A C 1
ATOM 709 O O . ASP A 1 92 ? 6.197 -14.781 -45.237 1.00 49.91 92 ASP A O 1
ATOM 713 N N . PRO A 1 93 ? 7.949 -13.413 -45.576 1.00 51.19 93 PRO A N 1
ATOM 714 C CA . PRO A 1 93 ? 8.163 -13.188 -44.163 1.00 51.19 93 PRO A CA 1
ATOM 715 C C . PRO A 1 93 ? 7.131 -12.157 -43.713 1.00 51.19 93 PRO A C 1
ATOM 717 O O . PRO A 1 93 ? 7.348 -10.957 -43.830 1.00 51.19 93 PRO A O 1
ATOM 720 N N . GLY A 1 94 ? 6.006 -12.684 -43.227 1.00 47.72 94 GLY A N 1
ATOM 721 C CA . GLY A 1 94 ? 4.889 -11.995 -42.593 1.00 47.72 94 GLY A CA 1
ATOM 722 C C . GLY A 1 94 ? 5.146 -10.539 -42.218 1.00 47.72 94 GLY A C 1
ATOM 723 O O . GLY A 1 94 ? 5.762 -10.240 -41.191 1.00 47.72 94 GLY A O 1
ATOM 724 N N . ASP A 1 95 ? 4.572 -9.657 -43.030 1.00 51.59 95 ASP A N 1
ATOM 725 C CA . ASP A 1 95 ? 4.120 -8.336 -42.624 1.00 51.59 95 ASP A CA 1
ATOM 726 C C . ASP A 1 95 ? 3.479 -8.410 -41.233 1.00 51.59 95 ASP A C 1
ATOM 728 O O . ASP A 1 95 ? 2.489 -9.117 -41.023 1.00 51.59 95 ASP A O 1
ATOM 732 N N . GLY A 1 96 ? 4.016 -7.667 -40.263 1.00 55.62 96 GLY A N 1
ATOM 733 C CA . GLY A 1 96 ? 3.221 -7.410 -39.065 1.00 55.62 96 GLY A CA 1
ATOM 734 C C . GLY A 1 96 ? 3.900 -6.852 -37.826 1.00 55.62 96 GLY A C 1
ATOM 735 O O . GLY A 1 96 ? 3.172 -6.347 -36.976 1.00 55.62 96 GLY A O 1
ATOM 736 N N . TRP A 1 97 ? 5.229 -6.911 -37.664 1.00 51.31 97 TRP A N 1
ATOM 737 C CA . TRP A 1 97 ? 5.797 -6.646 -36.323 1.00 51.31 97 TRP A CA 1
ATOM 738 C C . TRP A 1 97 ? 7.002 -5.715 -36.217 1.00 51.31 97 TRP A C 1
ATOM 740 O O . TRP A 1 97 ? 7.396 -5.396 -35.096 1.00 51.31 97 TRP A O 1
ATOM 750 N N . VAL A 1 98 ? 7.524 -5.172 -37.316 1.00 52.84 98 VAL A N 1
ATOM 751 C CA . VAL A 1 98 ? 8.499 -4.074 -37.234 1.00 52.84 98 VAL A CA 1
ATOM 752 C C . VAL A 1 98 ? 7.857 -2.824 -37.815 1.00 52.84 98 VAL A C 1
ATOM 754 O O . VAL A 1 98 ? 7.948 -2.560 -39.009 1.00 52.84 98 VAL A O 1
ATOM 757 N N . ARG A 1 99 ? 7.170 -2.046 -36.967 1.00 62.59 99 ARG A N 1
ATOM 758 C CA . ARG A 1 99 ? 6.903 -0.644 -37.317 1.00 62.59 99 ARG A CA 1
ATOM 759 C C . ARG A 1 99 ? 8.269 0.008 -37.505 1.00 62.59 99 ARG A C 1
ATOM 761 O O . ARG A 1 99 ? 9.093 -0.064 -36.594 1.00 62.59 99 ARG A O 1
ATOM 768 N N . SER A 1 100 ? 8.526 0.562 -38.687 1.00 69.31 100 SER A N 1
ATOM 769 C CA . SER A 1 100 ? 9.781 1.256 -38.966 1.00 69.31 100 SER A CA 1
ATOM 770 C C . SER A 1 100 ? 10.021 2.323 -37.900 1.00 69.31 100 SER A C 1
ATOM 772 O O . SER A 1 100 ? 9.085 2.974 -37.428 1.00 69.31 100 SER A O 1
ATOM 774 N N . ILE A 1 101 ? 11.280 2.467 -37.487 1.00 67.06 101 ILE A N 1
ATOM 775 C CA . ILE A 1 101 ? 11.697 3.403 -36.434 1.00 67.06 101 ILE A CA 1
ATOM 776 C C . ILE A 1 101 ? 11.210 4.824 -36.765 1.00 67.06 101 ILE A C 1
ATOM 778 O O . ILE A 1 101 ? 10.707 5.518 -35.887 1.00 67.06 101 ILE A O 1
ATOM 782 N N . ASP A 1 102 ? 11.196 5.185 -38.050 1.00 66.62 102 ASP A N 1
ATOM 783 C CA . ASP A 1 102 ? 10.677 6.464 -38.547 1.00 66.62 102 ASP A CA 1
ATOM 784 C C . ASP A 1 102 ? 9.189 6.697 -38.223 1.00 66.62 102 ASP A C 1
ATOM 786 O O . ASP A 1 102 ? 8.771 7.820 -37.943 1.00 66.62 102 ASP A O 1
ATOM 790 N N . VAL A 1 103 ? 8.370 5.638 -38.221 1.00 72.25 103 VAL A N 1
ATOM 791 C CA . VAL A 1 103 ? 6.939 5.717 -37.879 1.00 72.25 103 VAL A CA 1
ATOM 792 C C 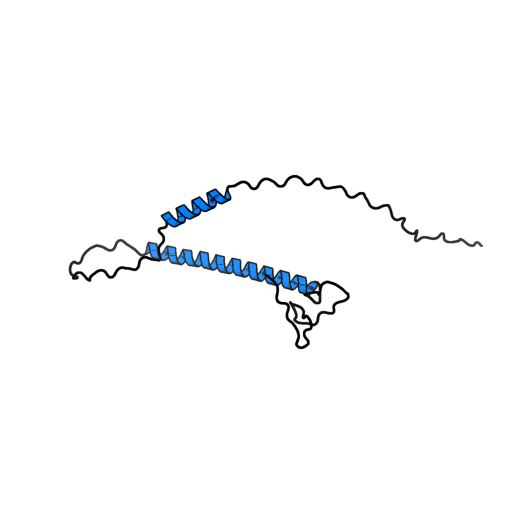. VAL A 1 103 ? 6.747 5.911 -36.377 1.00 72.25 103 VAL A C 1
ATOM 794 O O . VAL A 1 103 ? 5.844 6.636 -35.956 1.00 72.25 103 VAL A O 1
ATOM 797 N N . VAL A 1 104 ? 7.601 5.291 -35.559 1.00 78.88 104 VAL A N 1
ATOM 798 C CA . VAL A 1 104 ? 7.581 5.472 -34.102 1.00 78.88 104 VAL A CA 1
ATOM 799 C C . VAL A 1 104 ? 8.017 6.894 -33.737 1.00 78.88 104 VAL A C 1
ATOM 801 O O . VAL A 1 104 ? 7.352 7.542 -32.928 1.00 78.88 104 VAL A O 1
ATOM 804 N N . ASP A 1 105 ? 9.055 7.418 -34.391 1.00 75.69 105 ASP A N 1
ATOM 805 C CA . ASP A 1 105 ? 9.539 8.788 -34.184 1.00 75.69 105 ASP A CA 1
ATOM 806 C C . ASP A 1 105 ? 8.513 9.845 -34.616 1.00 75.69 105 ASP A C 1
ATOM 808 O O . ASP A 1 105 ? 8.327 10.857 -33.932 1.00 75.69 105 ASP A O 1
ATOM 812 N N . ALA A 1 106 ? 7.784 9.602 -35.710 1.00 77.19 106 ALA A N 1
ATOM 813 C CA . ALA A 1 106 ? 6.693 10.473 -36.137 1.00 77.19 106 ALA A CA 1
ATOM 814 C C . ALA A 1 106 ? 5.552 10.516 -35.104 1.00 77.19 106 ALA A C 1
ATOM 816 O O . ALA A 1 106 ? 5.077 11.600 -34.757 1.00 77.19 106 ALA A O 1
ATOM 817 N N . GLN A 1 107 ? 5.155 9.360 -34.556 1.00 82.19 107 GLN A N 1
ATOM 818 C CA . GLN A 1 107 ? 4.128 9.294 -33.510 1.00 82.19 107 GLN A CA 1
ATOM 819 C C . GLN A 1 107 ? 4.564 9.985 -32.214 1.00 82.19 107 GLN A C 1
ATOM 821 O O . GLN A 1 107 ? 3.739 10.607 -31.539 1.00 82.19 107 GLN A O 1
ATOM 826 N N . LEU A 1 108 ? 5.849 9.900 -31.863 1.00 85.69 108 LEU A N 1
ATOM 827 C CA . LEU A 1 108 ? 6.371 10.538 -30.660 1.00 85.69 108 LEU A CA 1
ATOM 828 C C . LEU A 1 108 ? 6.354 12.069 -30.780 1.00 85.69 108 LEU A C 1
ATOM 830 O O . LEU A 1 108 ? 5.869 12.739 -29.867 1.00 85.69 108 LEU A O 1
ATOM 834 N N . ARG A 1 109 ? 6.768 12.623 -31.930 1.00 82.50 109 ARG A N 1
ATOM 835 C CA . ARG A 1 109 ? 6.679 14.074 -32.187 1.00 82.50 109 ARG A CA 1
ATOM 836 C C . ARG A 1 109 ? 5.246 14.592 -32.156 1.00 82.50 109 ARG A C 1
ATOM 838 O O . ARG A 1 109 ? 5.001 15.688 -31.655 1.00 82.50 109 ARG A O 1
ATOM 845 N N . GLU A 1 110 ? 4.293 13.820 -32.672 1.00 79.69 110 GLU A N 1
ATOM 846 C CA . GLU A 1 110 ? 2.880 14.205 -32.643 1.00 79.69 110 GLU A CA 1
ATOM 847 C C . GLU A 1 110 ? 2.340 14.271 -31.203 1.00 79.69 110 GLU A C 1
ATOM 849 O O . GLU A 1 110 ? 1.600 15.193 -30.852 1.00 79.69 110 GLU A O 1
ATOM 854 N N . LEU A 1 111 ? 2.742 13.340 -30.334 1.00 80.56 111 LEU A N 1
ATOM 855 C CA . LEU A 1 111 ? 2.359 13.352 -28.920 1.00 80.56 111 LEU A CA 1
ATOM 856 C C . LEU A 1 111 ? 2.982 14.522 -28.150 1.00 80.56 111 LEU A C 1
ATOM 858 O O . LEU A 1 111 ? 2.273 15.183 -27.389 1.00 80.56 111 LEU A O 1
ATOM 862 N N . GLU A 1 112 ? 4.262 14.819 -28.373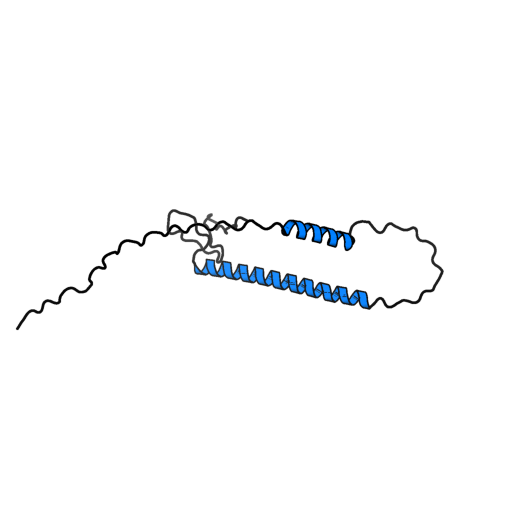 1.00 81.25 112 GLU A N 1
ATOM 863 C CA . GLU A 1 112 ? 4.936 15.964 -27.748 1.00 81.25 112 GLU A CA 1
ATOM 864 C C . GLU A 1 112 ? 4.300 17.297 -28.170 1.00 81.25 112 GLU A C 1
ATOM 866 O O . GLU A 1 112 ? 4.050 18.160 -27.324 1.00 81.25 112 GLU A O 1
ATOM 871 N N . ALA A 1 113 ? 3.926 17.441 -29.445 1.00 78.25 113 ALA A N 1
ATOM 872 C CA . ALA A 1 113 ? 3.225 18.625 -29.942 1.00 78.25 113 ALA A CA 1
ATOM 873 C C . ALA A 1 113 ? 1.853 18.824 -29.274 1.00 78.25 113 ALA A C 1
ATOM 875 O O . ALA A 1 113 ? 1.456 19.952 -28.979 1.00 78.25 113 ALA A O 1
ATOM 876 N N . ARG A 1 114 ? 1.130 17.736 -28.980 1.00 71.69 114 ARG A N 1
ATOM 877 C CA . ARG A 1 114 ? -0.163 17.794 -28.274 1.00 71.69 114 ARG A CA 1
ATOM 878 C C . ARG A 1 114 ? -0.004 18.094 -26.787 1.00 71.69 114 ARG A C 1
ATOM 880 O O . ARG A 1 114 ? -0.901 18.681 -26.186 1.00 71.69 114 ARG A O 1
ATOM 887 N N . GLN A 1 115 ? 1.117 17.703 -26.192 1.00 71.38 115 GLN A N 1
ATOM 888 C CA . GLN A 1 115 ? 1.397 17.933 -24.777 1.00 71.38 115 GLN A CA 1
ATOM 889 C C . GLN A 1 115 ? 1.915 19.352 -24.497 1.00 71.38 115 GLN A C 1
ATOM 891 O O . GLN A 1 115 ? 1.782 19.839 -23.376 1.00 71.38 115 GLN A O 1
ATOM 896 N N . ALA A 1 116 ? 2.433 20.040 -25.517 1.00 62.62 116 ALA A N 1
ATOM 897 C CA . ALA A 1 116 ? 2.904 21.419 -25.434 1.00 62.62 116 ALA A CA 1
ATOM 898 C C . ALA A 1 116 ? 1.786 22.474 -25.310 1.00 62.62 116 ALA A C 1
ATOM 900 O O . ALA A 1 116 ? 2.091 23.665 -25.255 1.00 62.62 116 ALA A O 1
ATOM 901 N N . VAL A 1 117 ? 0.504 22.085 -25.245 1.00 64.81 117 VAL A N 1
ATOM 902 C CA . VAL A 1 117 ? -0.579 23.035 -24.953 1.00 64.81 117 VAL A CA 1
ATOM 903 C C . VAL A 1 117 ? -0.411 23.527 -23.509 1.00 64.81 117 VAL A C 1
ATOM 905 O O . VAL A 1 117 ? -0.567 22.732 -22.576 1.00 64.81 117 VAL A O 1
ATOM 908 N N . PRO A 1 118 ? -0.101 24.817 -23.281 1.00 59.69 118 PRO A N 1
ATOM 909 C CA . PRO A 1 118 ? 0.053 25.334 -21.935 1.00 59.69 118 PRO A CA 1
ATOM 910 C C . PRO A 1 118 ? -1.299 25.258 -21.229 1.00 59.69 118 PRO A C 1
ATOM 912 O O . PRO A 1 118 ? -2.271 25.900 -21.631 1.00 59.69 118 PRO A O 1
ATOM 915 N N . VAL A 1 119 ? -1.366 24.456 -20.166 1.00 65.25 119 VAL A N 1
ATOM 916 C CA . VAL A 1 119 ? -2.514 24.456 -19.259 1.00 65.25 119 VAL A CA 1
ATOM 917 C C . VAL A 1 119 ? -2.646 25.883 -18.715 1.00 65.25 119 VAL A C 1
ATOM 919 O O . VAL A 1 119 ? -1.673 26.390 -18.146 1.00 65.25 119 VAL A O 1
ATOM 922 N N . PRO A 1 120 ? -3.795 26.562 -18.892 1.00 60.09 120 PRO A N 1
ATOM 923 C CA . PRO A 1 120 ? -3.965 27.911 -18.377 1.00 60.09 120 PRO A CA 1
ATOM 924 C C . PRO A 1 120 ? -3.745 27.893 -16.864 1.00 60.09 120 PRO A C 1
ATOM 926 O O . PRO A 1 120 ? -4.314 27.064 -16.149 1.00 60.09 120 PRO A O 1
ATOM 929 N N . ALA A 1 121 ? -2.872 28.787 -16.394 1.00 65.94 121 ALA A N 1
ATOM 930 C CA . ALA A 1 121 ? -2.496 28.872 -14.992 1.00 65.94 121 ALA A CA 1
ATOM 931 C C . ALA A 1 121 ? -3.757 28.988 -14.114 1.00 65.94 121 ALA A C 1
ATOM 933 O O . ALA A 1 121 ? -4.643 29.794 -14.422 1.00 65.94 121 ALA A O 1
ATOM 934 N N . PRO A 1 122 ? -3.871 28.205 -13.025 1.00 62.84 122 PRO A N 1
ATOM 935 C CA . PRO A 1 122 ? -5.017 28.306 -12.138 1.00 62.84 122 PRO A CA 1
ATOM 936 C C . PRO A 1 122 ? -5.071 29.717 -11.547 1.00 62.84 122 PRO A C 1
ATOM 938 O O . PRO A 1 122 ? -4.103 3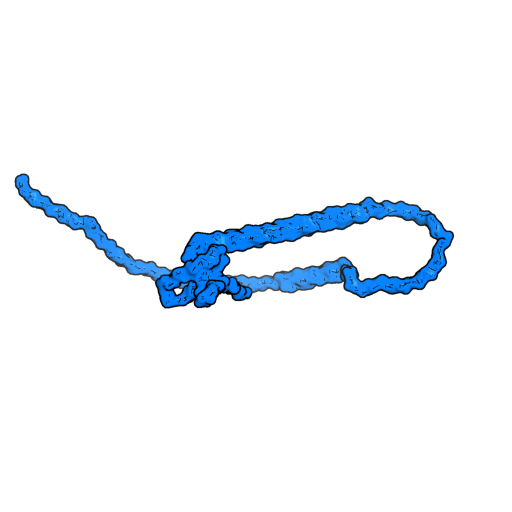0.193 -10.952 1.00 62.84 122 PRO A O 1
ATOM 941 N N . ALA A 1 123 ? -6.211 30.389 -11.726 1.00 66.31 123 ALA A N 1
ATOM 942 C CA . ALA A 1 123 ? -6.437 31.727 -11.199 1.00 66.31 123 ALA A CA 1
ATOM 943 C C . ALA A 1 123 ? -6.160 31.768 -9.680 1.00 66.31 123 ALA A C 1
ATOM 945 O O . ALA A 1 123 ? -6.535 30.831 -8.963 1.00 66.31 123 ALA A O 1
ATOM 946 N N . PRO A 1 124 ? -5.537 32.843 -9.159 1.00 63.72 124 PRO A N 1
ATOM 947 C CA . PRO A 1 124 ? -5.239 32.961 -7.740 1.00 63.72 124 PRO A CA 1
ATOM 948 C C . PRO A 1 124 ? -6.545 32.990 -6.942 1.00 63.72 124 PRO A C 1
ATOM 950 O O . PRO A 1 124 ? -7.279 33.980 -6.927 1.00 63.72 124 PRO A O 1
ATOM 953 N N . GLN A 1 125 ? -6.846 31.885 -6.259 1.00 60.12 125 GLN A N 1
ATOM 954 C CA . GLN A 1 125 ? -7.958 31.818 -5.323 1.00 60.12 125 GLN A CA 1
ATOM 955 C C . GLN A 1 125 ? -7.671 32.784 -4.171 1.00 60.12 125 GLN A C 1
ATOM 957 O O . GLN A 1 125 ? -6.789 32.546 -3.343 1.00 60.12 125 GLN A O 1
ATOM 962 N N . LYS A 1 126 ? -8.417 33.895 -4.124 1.00 58.25 126 LYS A N 1
ATOM 963 C CA . LYS A 1 126 ? -8.444 34.814 -2.983 1.00 58.25 126 LYS A CA 1
ATOM 964 C C . LYS A 1 126 ? -8.793 34.003 -1.738 1.00 58.25 126 LYS A C 1
ATOM 966 O O . LYS A 1 126 ? -9.951 33.650 -1.521 1.00 58.25 126 LYS A O 1
ATOM 971 N N . ARG A 1 127 ? -7.782 33.697 -0.921 1.00 61.66 127 ARG A N 1
ATOM 972 C CA . ARG A 1 127 ? -7.962 33.129 0.415 1.00 61.66 127 ARG A CA 1
ATOM 973 C C . ARG A 1 127 ? -8.826 34.101 1.208 1.00 61.66 127 ARG A C 1
ATOM 975 O O . ARG A 1 127 ? -8.339 35.132 1.668 1.00 61.66 127 ARG A O 1
ATOM 982 N N . ARG A 1 128 ? -10.114 33.783 1.353 1.00 62.78 128 ARG A N 1
ATOM 983 C CA . ARG A 1 128 ? -10.958 34.390 2.381 1.00 62.78 128 ARG A CA 1
ATOM 984 C C . ARG A 1 128 ? -10.265 34.109 3.710 1.00 62.78 128 ARG A C 1
ATOM 986 O O . ARG A 1 128 ? -10.191 32.960 4.136 1.00 62.78 128 ARG A O 1
ATOM 993 N N . ARG A 1 129 ? -9.683 35.151 4.307 1.00 59.66 129 ARG A N 1
ATOM 994 C CA . ARG A 1 129 ? -9.192 35.113 5.682 1.00 59.66 129 ARG A CA 1
ATOM 995 C C . ARG A 1 129 ? -10.393 34.744 6.549 1.00 59.66 129 ARG A C 1
ATOM 997 O O . ARG A 1 129 ? -11.335 35.527 6.635 1.00 59.66 129 ARG A O 1
ATOM 1004 N N . LEU A 1 130 ? -10.391 33.538 7.115 1.00 63.16 130 LEU A N 1
ATOM 1005 C CA . LEU A 1 130 ? -11.280 33.237 8.229 1.00 63.16 130 LEU A CA 1
ATOM 1006 C C . LEU A 1 130 ? -10.925 34.221 9.346 1.00 63.16 130 LEU A C 1
ATOM 1008 O O . LEU A 1 130 ? -9.745 34.409 9.650 1.00 63.16 130 LEU A O 1
ATOM 1012 N N . ALA A 1 131 ? -11.945 34.879 9.891 1.00 67.25 131 ALA A N 1
ATOM 1013 C CA . ALA A 1 131 ? -11.795 35.719 11.066 1.00 67.25 131 ALA A CA 1
ATOM 1014 C C . ALA A 1 131 ? -11.190 34.888 12.214 1.00 67.25 131 ALA A C 1
ATOM 1016 O O . ALA A 1 131 ? -11.500 33.695 12.321 1.00 67.25 131 ALA A O 1
ATOM 1017 N N . PRO A 1 132 ? -10.315 35.479 13.045 1.00 70.31 132 PRO A N 1
ATOM 1018 C CA . PRO A 1 132 ? -9.806 34.796 14.224 1.00 70.31 132 PRO A CA 1
ATOM 1019 C C . PRO A 1 132 ? -10.974 34.413 15.151 1.00 70.31 132 PRO A C 1
ATOM 1021 O O . PRO A 1 132 ? -11.943 35.172 15.245 1.00 70.31 132 PRO A O 1
ATOM 1024 N N . PRO A 1 133 ? -10.917 33.243 15.813 1.00 67.75 133 PRO A N 1
ATOM 1025 C CA . PRO A 1 133 ? -11.920 32.874 16.803 1.00 67.75 133 PRO A CA 1
ATOM 1026 C C . PRO A 1 133 ? -11.913 33.883 17.966 1.00 67.75 133 PRO A C 1
ATOM 1028 O O . PRO A 1 133 ? -10.848 34.420 18.290 1.00 67.75 133 PRO A O 1
ATOM 1031 N N . PRO A 1 134 ? -13.072 34.157 18.594 1.00 67.38 134 PRO A N 1
ATOM 1032 C CA . PRO A 1 134 ? -13.127 35.006 19.778 1.00 67.38 134 PRO A CA 1
ATOM 1033 C C . PRO A 1 134 ? -12.298 34.380 20.904 1.00 67.38 134 PRO A C 1
ATOM 1035 O O . PRO A 1 134 ? -12.287 33.158 21.069 1.00 67.38 134 PRO A O 1
ATOM 1038 N N . ALA A 1 135 ? -11.588 35.225 21.653 1.00 60.53 135 ALA A N 1
ATOM 1039 C CA . ALA A 1 135 ? -10.795 34.807 22.799 1.00 60.53 135 ALA A CA 1
ATOM 1040 C C . ALA A 1 135 ? -11.710 34.137 23.832 1.00 60.53 135 ALA A C 1
ATOM 1042 O O . ALA A 1 135 ? -12.532 34.790 24.467 1.00 60.53 135 ALA A O 1
ATOM 1043 N N . THR A 1 136 ? -11.591 32.820 23.974 1.00 61.22 136 THR A N 1
ATOM 1044 C CA . THR A 1 136 ? -12.148 32.100 25.116 1.00 61.22 136 THR A CA 1
ATOM 1045 C C . THR A 1 136 ? -11.334 32.480 26.341 1.00 61.22 136 THR A C 1
ATOM 1047 O O . THR A 1 136 ? -10.148 32.152 26.421 1.00 61.22 136 THR A O 1
ATOM 1050 N N . GLU A 1 137 ? -11.973 33.199 27.257 1.00 59.78 137 GLU A N 1
ATOM 1051 C CA . GLU A 1 137 ? -11.466 33.497 28.591 1.00 59.78 137 GLU A CA 1
ATOM 1052 C C . GLU A 1 137 ? -11.059 32.184 29.271 1.00 59.78 137 GLU A C 1
ATOM 1054 O O . GLU A 1 137 ? -11.859 31.260 29.430 1.00 59.78 137 GLU A O 1
ATOM 1059 N N . ALA A 1 138 ? -9.773 32.067 29.595 1.00 57.72 138 ALA A N 1
ATOM 1060 C CA . ALA A 1 138 ? -9.258 30.944 30.356 1.00 57.72 138 ALA A CA 1
ATOM 1061 C C . ALA A 1 138 ? -9.812 31.023 31.790 1.00 57.72 138 ALA A C 1
ATOM 1063 O O . ALA A 1 138 ? -9.742 32.097 32.391 1.00 57.72 138 ALA A O 1
ATOM 1064 N N . PRO A 1 139 ? -10.321 29.925 32.375 1.00 59.47 139 PRO A N 1
ATOM 1065 C CA . PRO A 1 139 ? -10.645 29.911 33.791 1.00 59.47 139 PRO A CA 1
ATOM 1066 C C . PRO A 1 139 ? -9.349 30.071 34.594 1.00 59.47 139 PRO A C 1
ATOM 1068 O O . PRO A 1 139 ? -8.417 29.272 34.480 1.00 59.47 139 PRO A O 1
ATOM 1071 N N . THR A 1 140 ? -9.289 31.139 35.383 1.00 62.06 140 THR A N 1
ATOM 1072 C CA . THR A 1 140 ? -8.249 31.425 36.370 1.00 62.06 140 THR A CA 1
ATOM 1073 C C . THR A 1 140 ? -8.172 30.275 37.372 1.00 62.06 140 THR A C 1
ATOM 1075 O O . THR A 1 140 ? -9.013 30.120 38.250 1.00 62.06 140 THR A O 1
ATOM 1078 N N . LEU A 1 141 ? -7.141 29.445 37.220 1.00 59.72 141 LEU A N 1
ATOM 1079 C CA . LEU A 1 141 ? -6.869 28.251 38.031 1.00 59.72 141 LEU A CA 1
ATOM 1080 C C . LEU A 1 141 ? -6.120 28.572 39.340 1.00 59.72 141 LEU A C 1
ATOM 1082 O O . LEU A 1 141 ? -5.537 27.689 39.956 1.00 59.72 141 LEU A O 1
ATOM 1086 N N . PHE A 1 142 ? -6.131 29.835 39.766 1.00 54.34 142 PHE A N 1
ATOM 1087 C CA . PHE A 1 142 ? -5.544 30.279 41.026 1.00 54.34 142 PHE A CA 1
ATOM 1088 C C . PHE A 1 142 ? -6.563 31.156 41.751 1.00 54.34 142 PHE A C 1
ATOM 1090 O O . PHE A 1 142 ? -6.750 32.324 41.414 1.00 54.34 142 PHE A O 1
ATOM 1097 N N . GLY A 1 143 ? -7.271 30.552 42.706 1.00 54.72 143 GLY A N 1
ATOM 1098 C CA . GLY A 1 143 ? -8.036 31.291 43.705 1.00 54.72 143 GLY A CA 1
ATOM 1099 C C . GLY A 1 143 ? -7.088 31.973 44.702 1.00 54.72 143 GLY A C 1
ATOM 1100 O O . GLY A 1 143 ? -5.980 31.474 44.910 1.00 54.72 143 GLY A O 1
ATOM 1101 N N . PRO A 1 144 ? -7.482 33.107 45.303 1.00 60.78 144 PRO A N 1
ATOM 1102 C CA . PRO A 1 144 ? -6.703 33.733 46.361 1.00 60.78 144 PRO A CA 1
ATOM 1103 C C . PRO A 1 144 ? -6.725 32.846 47.610 1.00 60.78 144 PRO A C 1
ATOM 1105 O O . PRO A 1 144 ? -7.786 32.518 48.140 1.00 60.78 144 PRO A O 1
ATOM 1108 N N . GLU A 1 145 ? -5.535 32.453 48.049 1.00 53.03 145 GLU A N 1
ATOM 1109 C CA . GLU A 1 145 ? -5.281 31.847 49.350 1.00 53.03 145 GLU A CA 1
ATOM 1110 C C . GLU A 1 145 ? -5.699 32.855 50.432 1.00 53.03 145 GLU A C 1
ATOM 1112 O O . GLU A 1 145 ? -5.165 33.964 50.513 1.00 53.03 145 GLU A O 1
ATOM 1117 N N . ALA A 1 146 ? -6.729 32.502 51.199 1.00 53.25 146 ALA A N 1
ATOM 1118 C CA . ALA A 1 146 ? -7.140 33.247 52.375 1.00 53.25 146 ALA A CA 1
ATOM 1119 C C . ALA A 1 146 ? -6.053 33.083 53.443 1.00 53.25 146 ALA A C 1
ATOM 1121 O O . ALA A 1 146 ? -5.846 31.990 53.965 1.00 53.25 146 ALA A O 1
ATOM 1122 N N . ALA A 1 147 ? -5.344 34.170 53.736 1.00 54.22 147 ALA A N 1
ATOM 1123 C CA . ALA A 1 147 ? -4.519 34.271 54.926 1.00 54.22 147 ALA A CA 1
ATOM 1124 C C . ALA A 1 147 ? -5.440 34.553 56.121 1.00 54.22 147 ALA A C 1
ATOM 1126 O O . ALA A 1 147 ? -5.819 35.700 56.367 1.00 54.22 147 ALA A O 1
ATOM 1127 N N . ASP A 1 148 ? -5.830 33.488 56.819 1.00 57.97 148 ASP A N 1
ATOM 1128 C CA . ASP A 1 148 ? -6.271 33.554 58.210 1.00 57.97 148 ASP A CA 1
ATOM 1129 C C . ASP A 1 148 ? -5.066 33.878 59.107 1.00 57.97 148 ASP A C 1
ATOM 1131 O O . ASP A 1 148 ? -3.942 33.432 58.864 1.00 57.97 148 ASP A O 1
ATOM 1135 N N . GLY A 1 149 ? -5.308 34.735 60.096 1.00 57.12 149 GLY A N 1
ATOM 1136 C CA . GLY A 1 149 ? -4.290 35.310 60.963 1.00 57.12 149 GLY A CA 1
ATOM 1137 C C . GLY A 1 149 ? -3.951 34.472 62.190 1.00 57.12 149 GLY A C 1
ATOM 1138 O O . GLY A 1 149 ? -4.736 33.628 62.613 1.00 57.12 149 GLY A O 1
ATOM 1139 N N . GLU A 1 150 ? -2.805 34.806 62.784 1.00 47.00 150 GLU A N 1
ATOM 1140 C CA . GLU A 1 150 ? -2.578 34.872 64.235 1.00 47.00 150 GLU A CA 1
ATOM 1141 C C . GLU A 1 150 ? -1.407 35.822 64.532 1.00 47.00 150 GLU A C 1
ATOM 1143 O O . GLU A 1 150 ? -0.415 35.801 63.762 1.00 47.00 150 GLU A O 1
#

Sequence (150 aa):
MKRDIPRGTDGEKLCAWCGGPIKQSGVGRSRDYCSRTHREYAYRARREAEMKLVAYSRGRADAARSVSSTVDNRRGPVPTVDETRAPVPAADPGDGWVRSIDVVDAQLRELEARQAVPVPAPAPQKRRRLAPPPATEAPTLFGPEAADGE

Radius of gyration: 35.29 Å; chains: 1; bounding box: 56×59×121 Å